Protein AF-A0A7Y4WHY3-F1 (afdb_monomer_lite)

pLDDT: mean 87.25, std 19.98, range [37.62, 98.88]

Secondary structure (DSSP, 8-state):
-BGGGSSS----S-EEEEEEEE-TTT-EEEEEEEEE--SS-EEEEEEE-S--TT----EEEEEEEEESSSEEEEEEEE--HHHHHHHHTT--EEEEEESS-TT-SEEEE---------HHHHGGGSSTTSS---------PPPPP-

Structure (mmCIF, N/CA/C/O backbone):
data_AF-A0A7Y4WHY3-F1
#
_entry.id   AF-A0A7Y4WHY3-F1
#
loop_
_atom_site.group_PDB
_atom_site.id
_atom_site.type_symbol
_atom_site.label_atom_id
_atom_site.label_alt_id
_atom_site.label_comp_id
_atom_site.label_asym_id
_atom_site.label_entity_id
_atom_site.label_seq_id
_atom_site.pdbx_PDB_ins_code
_atom_site.Cartn_x
_atom_site.Cartn_y
_atom_site.Cartn_z
_atom_site.occupancy
_atom_site.B_iso_or_equiv
_atom_site.auth_seq_id
_atom_site.auth_comp_id
_atom_site.auth_asym_id
_atom_site.auth_atom_id
_atom_site.pdbx_PDB_model_num
ATOM 1 N N . MET A 1 1 ? 2.746 -9.446 -1.246 1.00 98.06 1 MET A N 1
ATOM 2 C CA . MET A 1 1 ? 2.275 -8.655 -2.400 1.00 98.06 1 MET A CA 1
ATOM 3 C C . MET A 1 1 ? 3.032 -9.095 -3.639 1.00 98.06 1 MET A C 1
ATOM 5 O O . MET A 1 1 ? 4.237 -9.323 -3.533 1.00 98.06 1 MET A O 1
ATOM 9 N N . SER A 1 2 ? 2.356 -9.213 -4.780 1.00 98.69 2 SER A N 1
ATOM 10 C CA . SER A 1 2 ? 2.964 -9.550 -6.076 1.00 98.69 2 SER A CA 1
ATOM 11 C C . SER A 1 2 ? 2.111 -9.053 -7.249 1.00 98.69 2 SER A C 1
ATOM 13 O O . SER A 1 2 ? 0.937 -8.722 -7.068 1.00 98.69 2 SER A O 1
ATOM 15 N N . GLY A 1 3 ? 2.683 -9.039 -8.457 1.00 98.38 3 GLY A N 1
ATOM 16 C CA . GLY A 1 3 ? 1.958 -8.647 -9.673 1.00 98.38 3 GLY A CA 1
ATOM 17 C C . GLY A 1 3 ? 0.876 -9.637 -10.106 1.00 98.38 3 GLY A C 1
ATOM 18 O O . GLY A 1 3 ? -0.118 -9.247 -10.708 1.00 98.38 3 GLY A O 1
ATOM 19 N N . ALA A 1 4 ? 0.981 -10.911 -9.713 1.00 98.50 4 ALA A N 1
ATOM 20 C CA . ALA A 1 4 ? -0.068 -11.902 -9.967 1.00 98.50 4 ALA A CA 1
ATOM 21 C C . ALA A 1 4 ? -1.381 -11.600 -9.217 1.00 98.50 4 ALA A C 1
ATOM 23 O O . ALA A 1 4 ? -2.428 -12.135 -9.571 1.00 98.50 4 ALA A O 1
ATOM 24 N N . GLN A 1 5 ? -1.319 -10.769 -8.170 1.00 98.44 5 GLN A N 1
ATOM 25 C CA . GLN A 1 5 ? -2.484 -10.345 -7.392 1.00 98.44 5 GLN A CA 1
ATOM 26 C C . GLN A 1 5 ? -3.150 -9.082 -7.965 1.00 98.44 5 GLN A C 1
ATOM 28 O O . GLN A 1 5 ? -4.218 -8.707 -7.481 1.00 98.44 5 GLN A O 1
ATOM 33 N N . GLU A 1 6 ? -2.537 -8.426 -8.959 1.00 98.56 6 GLU A N 1
ATOM 34 C CA . GLU A 1 6 ? -3.120 -7.280 -9.660 1.00 98.56 6 GLU A CA 1
ATOM 35 C C . GLU A 1 6 ? -4.324 -7.669 -10.517 1.00 98.56 6 GLU A C 1
ATOM 37 O O . GLU A 1 6 ? -4.531 -8.834 -10.868 1.00 98.56 6 GLU A O 1
ATOM 42 N N . VAL A 1 7 ? -5.130 -6.665 -10.867 1.00 97.62 7 VAL A N 1
ATOM 43 C CA . VAL A 1 7 ? -6.295 -6.836 -11.737 1.00 97.62 7 VAL A CA 1
ATOM 44 C C . VAL A 1 7 ? -6.269 -5.767 -12.835 1.00 97.62 7 VAL A C 1
ATOM 46 O O . VAL A 1 7 ? -6.641 -4.625 -12.561 1.00 97.62 7 VAL A O 1
ATOM 49 N N . PRO A 1 8 ? -5.896 -6.118 -14.082 1.00 97.56 8 PRO A N 1
ATOM 50 C CA . PRO A 1 8 ? -5.386 -7.422 -14.536 1.00 97.56 8 PRO A CA 1
ATOM 51 C C . PRO A 1 8 ? -4.013 -7.802 -13.938 1.00 97.56 8 PRO A C 1
ATOM 53 O O . PRO A 1 8 ? -3.271 -6.905 -13.546 1.00 97.56 8 PRO A O 1
ATOM 56 N N . PRO A 1 9 ? -3.635 -9.099 -13.908 1.00 98.25 9 PRO A N 1
ATOM 57 C CA . PRO A 1 9 ? -2.322 -9.521 -13.419 1.00 98.25 9 PRO A CA 1
ATOM 58 C C . PRO A 1 9 ? -1.160 -8.912 -14.213 1.00 98.25 9 PRO A C 1
ATOM 60 O O . PRO A 1 9 ? -1.191 -8.876 -15.445 1.00 98.25 9 PRO A O 1
ATOM 63 N N . VAL A 1 10 ? -0.103 -8.512 -13.508 1.00 98.56 10 VAL A N 1
ATOM 64 C CA . VAL A 1 10 ? 1.127 -7.951 -14.083 1.00 98.56 10 VAL A CA 1
ATOM 65 C C . VAL A 1 10 ? 2.253 -8.982 -14.019 1.00 98.56 10 VAL A C 1
ATOM 67 O O . VAL A 1 10 ? 2.528 -9.568 -12.969 1.00 98.56 10 VAL A O 1
ATOM 70 N N . VAL A 1 11 ? 2.939 -9.196 -15.146 1.00 98.31 11 VAL A N 1
ATOM 71 C CA . VAL A 1 11 ? 4.150 -10.028 -15.203 1.00 98.31 11 VAL A CA 1
ATOM 72 C C . VAL A 1 11 ? 5.343 -9.179 -14.771 1.00 98.31 11 VAL A C 1
ATOM 74 O O . VAL A 1 11 ? 5.846 -8.357 -15.531 1.00 98.31 11 VAL A O 1
ATOM 77 N N . THR A 1 12 ? 5.790 -9.378 -13.537 1.00 98.44 12 THR A N 1
ATOM 78 C CA . THR A 1 12 ? 6.907 -8.649 -12.925 1.00 98.44 12 THR A CA 1
ATOM 79 C C . THR A 1 12 ? 7.628 -9.548 -11.919 1.00 98.44 12 THR A C 1
ATOM 81 O O . THR A 1 12 ? 7.044 -10.499 -11.397 1.00 98.44 12 THR A O 1
ATOM 84 N N . ALA A 1 13 ? 8.895 -9.241 -11.632 1.00 98.38 13 ALA A N 1
ATOM 85 C CA . ALA A 1 13 ? 9.613 -9.803 -10.485 1.00 98.38 13 ALA A CA 1
ATOM 86 C C . ALA A 1 13 ? 9.289 -9.057 -9.174 1.00 98.38 13 ALA A C 1
ATOM 88 O O . ALA A 1 13 ? 9.769 -9.441 -8.107 1.00 98.38 13 ALA A O 1
ATOM 89 N N . GLY A 1 14 ? 8.481 -7.997 -9.265 1.00 98.69 14 GLY A N 1
ATOM 90 C CA . GLY A 1 14 ? 8.058 -7.159 -8.163 1.00 98.69 14 GLY A CA 1
ATOM 91 C C . GLY A 1 14 ? 7.422 -7.959 -7.035 1.00 98.69 14 GLY A C 1
ATOM 92 O O . GLY A 1 14 ? 6.470 -8.721 -7.232 1.00 98.69 14 GLY A O 1
ATOM 93 N N . THR A 1 15 ? 7.916 -7.732 -5.825 1.00 98.81 15 THR A N 1
ATOM 94 C CA . THR A 1 15 ? 7.347 -8.282 -4.595 1.00 98.81 15 THR A CA 1
ATOM 95 C C . THR A 1 15 ? 7.326 -7.224 -3.505 1.00 98.81 15 THR A C 1
ATOM 97 O O . THR A 1 15 ? 8.099 -6.267 -3.527 1.00 98.81 15 THR A O 1
ATOM 100 N N . GLY A 1 16 ? 6.445 -7.405 -2.526 1.00 98.38 16 GLY A N 1
ATOM 101 C CA . GLY A 1 16 ? 6.412 -6.548 -1.350 1.00 98.38 16 GLY A CA 1
ATOM 102 C C . GLY A 1 16 ? 5.692 -7.177 -0.171 1.00 98.38 16 GLY A C 1
ATOM 103 O O . GLY A 1 16 ? 4.956 -8.162 -0.310 1.00 98.38 16 GLY A O 1
ATOM 104 N N . PHE A 1 17 ? 5.905 -6.589 0.995 1.00 97.44 17 PHE A N 1
ATOM 105 C CA . PHE A 1 17 ? 5.277 -6.967 2.251 1.00 97.44 17 PHE A CA 1
ATOM 106 C C . PHE A 1 17 ? 4.982 -5.708 3.061 1.00 97.44 17 PHE A C 1
ATOM 108 O O . PHE A 1 17 ? 5.791 -4.783 3.087 1.00 97.44 17 PHE A O 1
ATOM 115 N N . CYS A 1 18 ? 3.826 -5.674 3.716 1.00 97.19 18 CYS A N 1
ATOM 116 C CA . CYS A 1 18 ? 3.417 -4.584 4.591 1.00 97.19 18 CYS A CA 1
ATOM 117 C C . CYS A 1 18 ? 2.736 -5.161 5.829 1.00 97.19 18 CYS A C 1
ATOM 119 O O . CYS A 1 18 ? 1.915 -6.071 5.719 1.00 97.19 18 CYS A O 1
ATOM 121 N N . THR A 1 19 ? 3.036 -4.579 6.983 1.00 97.25 19 THR A N 1
ATOM 122 C CA . THR A 1 19 ? 2.270 -4.742 8.215 1.00 97.25 19 THR A CA 1
ATOM 123 C C . THR A 1 19 ? 1.293 -3.581 8.331 1.00 97.25 19 THR A C 1
ATOM 125 O O . THR A 1 19 ? 1.654 -2.430 8.068 1.00 97.25 19 THR A O 1
ATOM 128 N N . VAL A 1 20 ? 0.060 -3.889 8.729 1.00 97.88 20 VAL A N 1
ATOM 129 C CA . VAL A 1 20 ? -0.996 -2.904 8.967 1.00 97.88 20 VAL A CA 1
ATOM 130 C C . VAL A 1 20 ? -1.453 -3.026 10.411 1.00 97.88 20 VAL A C 1
ATOM 132 O O . VAL A 1 20 ? -1.869 -4.102 10.835 1.00 97.88 20 VAL A O 1
ATOM 135 N N . THR A 1 21 ? -1.402 -1.922 11.146 1.00 97.38 21 THR A N 1
ATOM 136 C CA . THR A 1 21 ? -1.941 -1.828 12.504 1.00 97.38 21 THR A CA 1
ATOM 137 C C . THR A 1 21 ? -3.206 -0.988 12.467 1.00 97.38 21 THR A C 1
ATOM 139 O O . THR A 1 21 ? -3.225 0.076 11.848 1.00 97.38 21 THR A O 1
ATOM 142 N N . LEU A 1 22 ? -4.254 -1.458 13.137 1.00 97.62 22 LEU A N 1
ATOM 143 C CA . LEU A 1 22 ? -5.544 -0.787 13.229 1.00 97.62 22 LEU A CA 1
ATOM 144 C C . LEU A 1 22 ? -5.939 -0.627 14.699 1.00 97.62 22 LEU A C 1
ATOM 146 O O . LEU A 1 22 ? -5.943 -1.603 15.445 1.00 97.62 22 LEU A O 1
ATOM 150 N N . ASP A 1 23 ? -6.308 0.591 15.079 1.00 97.31 23 ASP A N 1
ATOM 151 C CA . ASP A 1 23 ? -7.154 0.868 16.236 1.00 97.31 23 ASP A CA 1
ATOM 152 C C . ASP A 1 23 ? -8.609 0.877 15.750 1.00 97.31 23 ASP A C 1
ATOM 154 O O . ASP A 1 23 ? -9.023 1.764 15.000 1.00 97.31 23 ASP A O 1
ATOM 158 N N . ASP A 1 24 ? -9.378 -0.143 16.124 1.00 95.31 24 ASP A N 1
ATOM 159 C CA . ASP A 1 24 ? -10.759 -0.335 15.674 1.00 95.31 24 ASP A CA 1
ATOM 160 C C . ASP A 1 24 ? -11.781 0.515 16.447 1.00 95.31 24 ASP A C 1
ATOM 162 O O . ASP A 1 24 ? -12.944 0.590 16.041 1.00 95.31 24 ASP A O 1
ATOM 166 N N . VAL A 1 25 ? -11.349 1.213 17.502 1.00 95.69 25 VAL A N 1
ATOM 167 C CA . VAL A 1 25 ? -12.165 2.170 18.257 1.00 95.69 25 VAL A CA 1
ATOM 168 C C . VAL A 1 25 ? -12.088 3.547 17.610 1.00 95.69 25 VAL A C 1
ATOM 170 O O . VAL A 1 25 ? -13.115 4.188 17.380 1.00 95.69 25 VAL A O 1
ATOM 173 N N . THR A 1 26 ? -10.875 4.014 17.307 1.00 96.88 26 THR A N 1
ATOM 174 C CA . THR A 1 26 ? -10.659 5.348 16.718 1.00 96.88 26 THR A CA 1
ATOM 175 C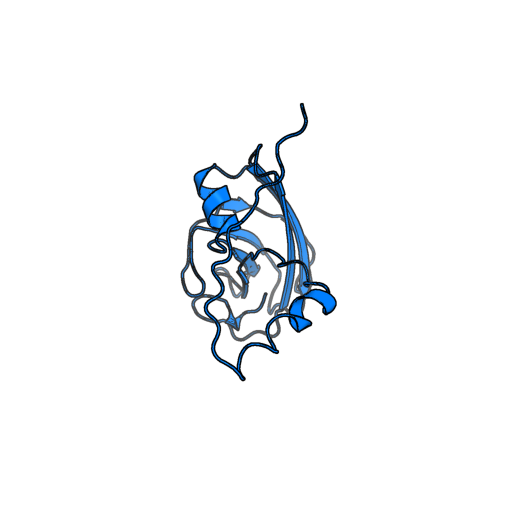 C . THR A 1 26 ? -10.635 5.336 15.190 1.00 96.88 26 THR A C 1
ATOM 177 O O . THR A 1 26 ? -10.783 6.384 14.560 1.00 96.88 26 THR A O 1
ATOM 180 N N . GLY A 1 27 ? -10.446 4.164 14.581 1.00 97.06 27 GLY A N 1
ATOM 181 C CA . GLY A 1 27 ? -10.234 3.995 13.146 1.00 97.06 27 GLY A CA 1
ATOM 182 C C . GLY A 1 27 ? -8.833 4.379 12.678 1.00 97.06 27 GLY A C 1
ATOM 183 O O . GLY A 1 27 ? -8.592 4.392 11.468 1.00 97.06 27 GLY A O 1
ATOM 184 N N . ALA A 1 28 ? -7.912 4.713 13.589 1.00 98.38 28 ALA A N 1
ATOM 185 C CA . ALA A 1 28 ? -6.538 5.031 13.230 1.00 98.38 28 ALA A CA 1
ATOM 186 C C . ALA A 1 28 ? -5.851 3.798 12.628 1.00 98.38 28 ALA A C 1
ATOM 188 O O . ALA A 1 28 ? -5.802 2.731 13.240 1.00 98.38 28 ALA A O 1
ATOM 189 N N . VAL A 1 29 ? -5.302 3.954 11.426 1.00 98.38 29 VAL A N 1
ATOM 190 C CA . VAL A 1 29 ? -4.569 2.901 10.718 1.00 98.38 29 VAL A CA 1
ATOM 191 C C . VAL A 1 29 ? -3.149 3.365 10.434 1.00 98.38 29 VAL A C 1
ATOM 193 O O . VAL A 1 29 ? -2.934 4.519 10.059 1.00 98.38 29 VAL A O 1
ATOM 196 N N . SER A 1 30 ? -2.174 2.474 10.599 1.00 98.19 30 SER A N 1
ATOM 197 C CA . SER A 1 30 ? -0.783 2.702 10.210 1.00 98.19 30 SER A CA 1
ATOM 198 C C . SER A 1 30 ? -0.238 1.534 9.398 1.00 98.19 30 SER A C 1
ATOM 200 O O . SER A 1 30 ? -0.616 0.380 9.596 1.00 98.19 30 SER A O 1
ATOM 202 N N . VAL A 1 31 ? 0.639 1.852 8.450 1.00 98.56 31 VAL A N 1
ATOM 203 C CA . VAL A 1 31 ? 1.261 0.901 7.529 1.00 98.56 31 VAL A CA 1
ATOM 204 C C . VAL A 1 31 ? 2.768 1.085 7.566 1.00 98.56 31 VAL A C 1
ATOM 206 O O . VAL A 1 31 ? 3.265 2.214 7.571 1.00 98.56 31 VAL A O 1
ATOM 209 N N . SER A 1 32 ? 3.495 -0.027 7.550 1.00 98.19 32 SER A N 1
ATOM 210 C CA . SER A 1 32 ? 4.937 -0.056 7.320 1.00 98.19 32 SER A CA 1
ATOM 211 C C . SER A 1 32 ? 5.310 -1.306 6.536 1.00 98.19 32 SER A C 1
ATOM 213 O O . SER A 1 32 ? 4.784 -2.388 6.796 1.00 98.19 32 SER A O 1
ATOM 215 N N . GLY A 1 33 ? 6.213 -1.173 5.574 1.00 98.19 33 GLY A N 1
ATOM 216 C CA . GLY A 1 33 ? 6.587 -2.265 4.695 1.00 98.19 33 GLY A CA 1
ATOM 217 C C . GLY A 1 33 ? 7.722 -1.930 3.742 1.00 98.19 33 GLY A C 1
ATOM 218 O O . GLY A 1 33 ? 8.355 -0.868 3.803 1.00 98.19 33 GLY A O 1
ATOM 219 N N . SER A 1 34 ? 7.979 -2.868 2.842 1.00 98.56 34 SER A N 1
ATOM 220 C CA . SER A 1 34 ? 8.976 -2.739 1.788 1.00 98.56 34 SER A CA 1
ATOM 221 C C . SER A 1 34 ? 8.561 -3.469 0.518 1.00 98.56 34 SER A C 1
ATOM 223 O O . SER A 1 34 ? 7.714 -4.367 0.525 1.00 98.56 34 SER A O 1
ATOM 225 N N . PHE A 1 35 ? 9.177 -3.063 -0.586 1.00 98.81 35 PHE A N 1
ATOM 226 C CA . PHE A 1 35 ? 9.050 -3.701 -1.887 1.00 98.81 35 PHE A CA 1
ATOM 227 C C . PHE A 1 35 ? 10.406 -3.790 -2.580 1.00 98.81 35 PHE A C 1
ATOM 229 O O . PHE A 1 35 ? 11.347 -3.057 -2.266 1.00 98.81 35 PHE A O 1
ATOM 236 N N . SER A 1 36 ? 10.502 -4.692 -3.550 1.00 98.75 36 SER A N 1
ATOM 237 C CA . SER A 1 36 ? 11.684 -4.844 -4.390 1.00 98.75 36 SER A CA 1
ATOM 238 C C . SER A 1 36 ? 11.339 -5.431 -5.751 1.00 98.75 36 SER A C 1
ATOM 240 O O . SER A 1 36 ? 10.288 -6.050 -5.918 1.00 98.75 36 SER A O 1
ATOM 242 N N . GLY A 1 37 ? 12.243 -5.252 -6.714 1.00 98.50 37 GLY A N 1
ATOM 243 C CA . GLY A 1 37 ? 12.154 -5.895 -8.027 1.00 98.50 37 GLY A CA 1
ATOM 244 C C . GLY A 1 37 ? 11.100 -5.307 -8.966 1.00 98.50 37 GLY A C 1
ATOM 245 O O . GLY A 1 37 ? 10.712 -5.988 -9.914 1.00 98.50 37 GLY A O 1
ATOM 246 N N . LEU A 1 38 ? 10.629 -4.079 -8.717 1.00 98.81 38 LEU A N 1
ATOM 247 C CA . LEU A 1 38 ? 9.691 -3.414 -9.620 1.00 98.81 38 LEU A CA 1
ATOM 248 C C . LEU A 1 38 ? 10.354 -3.096 -10.969 1.00 98.81 38 LEU A C 1
ATOM 250 O O . LEU A 1 38 ? 11.559 -2.848 -11.053 1.00 98.81 38 LEU A O 1
ATOM 254 N N . THR A 1 39 ? 9.554 -3.062 -12.026 1.00 98.56 39 THR A N 1
ATOM 255 C CA . THR A 1 39 ? 9.997 -2.809 -13.406 1.00 98.56 39 THR A CA 1
ATOM 256 C C . THR A 1 39 ? 10.357 -1.348 -13.668 1.00 98.56 39 THR A C 1
ATOM 258 O O . THR A 1 39 ? 11.137 -1.060 -14.574 1.00 98.56 39 THR A O 1
ATOM 261 N N . SER A 1 40 ? 9.814 -0.417 -12.879 1.00 98.62 40 SER A N 1
ATOM 262 C CA . SER A 1 40 ? 10.155 1.008 -12.919 1.00 98.62 40 SER A CA 1
ATOM 263 C C . SER A 1 40 ? 9.977 1.657 -11.544 1.00 98.62 40 SER A C 1
ATOM 265 O O . SER A 1 40 ? 9.569 1.000 -10.587 1.00 98.62 40 SER A O 1
ATOM 267 N N . THR A 1 41 ? 10.341 2.934 -11.431 1.00 98.56 41 THR A N 1
ATOM 268 C CA . THR A 1 41 ? 10.246 3.710 -10.189 1.00 98.56 41 THR A CA 1
ATOM 269 C C . THR A 1 41 ? 8.826 3.686 -9.624 1.00 98.56 41 THR A C 1
ATOM 271 O O . THR A 1 41 ? 7.872 3.938 -10.363 1.00 98.56 41 THR A O 1
ATOM 274 N N . ALA A 1 42 ? 8.699 3.403 -8.325 1.00 98.75 42 ALA A N 1
ATOM 275 C CA . ALA A 1 42 ? 7.443 3.540 -7.595 1.00 98.75 42 ALA A CA 1
ATOM 276 C C . ALA A 1 42 ? 6.985 5.006 -7.558 1.00 98.75 42 ALA A C 1
ATOM 278 O O . ALA A 1 42 ? 7.796 5.903 -7.335 1.00 98.75 42 ALA A O 1
ATOM 279 N N . THR A 1 43 ? 5.698 5.240 -7.810 1.00 98.62 43 THR A N 1
ATOM 280 C CA . THR A 1 43 ? 5.117 6.591 -7.935 1.00 98.62 43 THR A CA 1
ATOM 281 C C . THR A 1 43 ? 3.900 6.836 -7.052 1.00 98.62 43 THR A C 1
ATOM 283 O O . THR A 1 43 ? 3.429 7.970 -6.998 1.00 98.62 43 THR A O 1
ATOM 286 N N . ALA A 1 44 ? 3.324 5.776 -6.480 1.00 98.56 44 ALA A N 1
ATOM 287 C CA . ALA A 1 44 ? 2.264 5.872 -5.485 1.00 98.56 44 ALA A CA 1
ATOM 288 C C . ALA A 1 44 ? 2.110 4.549 -4.726 1.00 98.56 44 ALA A C 1
ATOM 290 O O . ALA A 1 44 ? 2.327 3.471 -5.291 1.00 98.56 44 ALA A O 1
ATOM 291 N N . ALA A 1 45 ? 1.621 4.622 -3.493 1.00 98.69 45 ALA A N 1
ATOM 292 C CA . ALA A 1 45 ? 1.123 3.483 -2.738 1.00 98.69 45 ALA A CA 1
ATOM 293 C C . ALA A 1 45 ? -0.189 3.830 -2.019 1.00 98.69 45 ALA A C 1
ATOM 295 O O . ALA A 1 45 ? -0.373 4.939 -1.515 1.00 98.69 45 ALA A O 1
ATOM 296 N N . HIS A 1 46 ? -1.114 2.871 -1.946 1.00 98.75 46 HIS A N 1
ATOM 297 C CA . HIS A 1 46 ? -2.451 3.111 -1.395 1.00 98.75 46 HIS A CA 1
ATOM 298 C C . HIS A 1 46 ? -3.000 1.897 -0.649 1.00 98.75 46 HIS A C 1
ATOM 300 O O . HIS A 1 46 ? -2.765 0.761 -1.062 1.00 98.75 46 HIS A O 1
ATOM 306 N N . ILE A 1 47 ? -3.824 2.139 0.377 1.00 98.75 47 ILE A N 1
ATOM 307 C CA . ILE A 1 4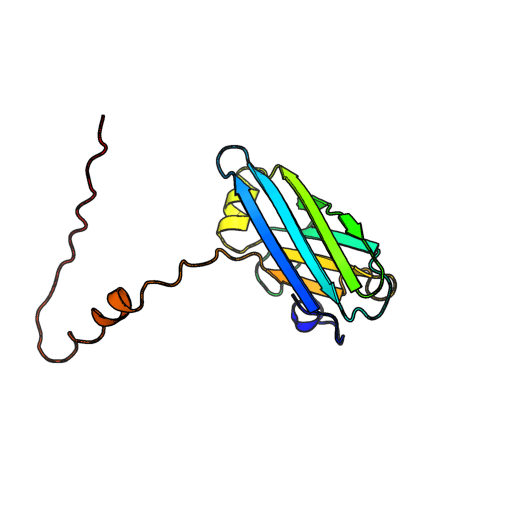7 ? -4.849 1.179 0.809 1.00 98.75 47 ILE A CA 1
ATOM 308 C C . ILE A 1 47 ? -6.102 1.418 -0.035 1.00 98.75 47 ILE A C 1
ATOM 310 O O . ILE A 1 47 ? -6.594 2.544 -0.099 1.00 98.75 47 ILE A O 1
ATOM 314 N N . HIS A 1 48 ? -6.659 0.361 -0.612 1.00 98.81 48 HIS A N 1
ATOM 315 C CA . HIS A 1 48 ? -7.918 0.368 -1.352 1.00 98.81 48 HIS A CA 1
ATOM 316 C C . HIS A 1 48 ? -8.992 -0.477 -0.665 1.00 98.81 48 HIS A C 1
ATOM 318 O O . HIS A 1 48 ? -8.687 -1.424 0.065 1.00 98.81 48 HIS A O 1
ATOM 324 N N . GLY A 1 49 ? -10.258 -0.177 -0.955 1.00 98.12 49 GLY A N 1
ATOM 325 C CA . GLY A 1 49 ? -11.393 -1.001 -0.548 1.00 98.12 49 GLY A CA 1
ATOM 326 C C . GLY A 1 49 ? -12.755 -0.305 -0.669 1.00 98.12 49 GLY A C 1
ATOM 327 O O . GLY A 1 49 ? -12.813 0.892 -0.947 1.00 98.12 49 GLY A O 1
ATOM 328 N N . PRO A 1 50 ? -13.855 -1.049 -0.450 1.00 98.31 50 PRO A N 1
ATOM 329 C CA . PRO A 1 50 ? -13.883 -2.499 -0.261 1.00 98.31 50 PRO A CA 1
ATOM 330 C C . PRO A 1 50 ? -13.783 -3.281 -1.581 1.00 98.31 50 PRO A C 1
ATOM 332 O O . PRO A 1 50 ? -14.494 -2.981 -2.535 1.00 98.31 50 PRO A O 1
ATOM 335 N N . ALA A 1 51 ? -12.950 -4.321 -1.620 1.00 98.06 51 ALA A N 1
ATOM 336 C CA . ALA A 1 51 ? -12.897 -5.302 -2.700 1.00 98.06 51 ALA A CA 1
ATOM 337 C C . ALA A 1 51 ? -12.364 -6.665 -2.218 1.00 98.06 51 ALA A C 1
ATOM 339 O O . ALA A 1 51 ? -11.319 -6.716 -1.555 1.00 98.06 51 ALA A O 1
ATOM 340 N N . PRO A 1 52 ? -13.010 -7.782 -2.607 1.00 97.31 52 PRO A N 1
ATOM 341 C CA . PRO A 1 52 ? -12.407 -9.102 -2.470 1.00 97.31 52 PRO A CA 1
ATOM 342 C C . PRO A 1 52 ? -11.193 -9.257 -3.403 1.00 97.31 52 PRO A C 1
ATOM 344 O O . PRO A 1 52 ? -10.951 -8.444 -4.303 1.00 97.31 52 PRO A O 1
ATOM 347 N N . ALA A 1 53 ? -10.437 -10.341 -3.215 1.00 96.06 53 ALA A N 1
ATOM 348 C CA . ALA A 1 53 ? -9.387 -10.726 -4.153 1.00 96.06 53 ALA A CA 1
ATOM 349 C C . ALA A 1 53 ? -9.960 -10.862 -5.578 1.00 96.06 53 ALA A C 1
ATOM 351 O O . ALA A 1 53 ? -11.021 -11.455 -5.771 1.00 96.06 53 ALA A O 1
ATOM 352 N N . GLY A 1 54 ? -9.265 -10.297 -6.569 1.00 94.94 54 GLY A N 1
ATOM 353 C CA . GLY A 1 54 ? -9.709 -10.301 -7.968 1.00 94.94 54 GLY A CA 1
ATOM 354 C C . GLY A 1 54 ? -10.649 -9.155 -8.369 1.00 94.94 54 GLY A C 1
ATOM 355 O O . GLY A 1 54 ? -11.020 -9.075 -9.536 1.00 94.94 54 GLY A O 1
ATOM 356 N N . ALA A 1 55 ? -10.998 -8.241 -7.456 1.00 97.88 55 ALA A N 1
ATOM 357 C CA . ALA A 1 55 ? -11.767 -7.030 -7.762 1.00 97.88 55 ALA A CA 1
ATOM 358 C C . ALA A 1 55 ? -10.987 -5.750 -7.414 1.00 97.88 55 ALA A C 1
ATOM 360 O O . ALA A 1 55 ? -10.105 -5.770 -6.553 1.00 97.88 55 ALA A O 1
ATOM 361 N N . ILE A 1 56 ? -11.313 -4.636 -8.073 1.00 97.56 56 ILE A N 1
ATOM 362 C CA . ILE A 1 56 ? -10.716 -3.311 -7.830 1.00 97.56 56 ILE A CA 1
ATOM 363 C C . ILE A 1 56 ? -11.651 -2.432 -6.994 1.00 97.56 56 ILE A C 1
ATOM 365 O O . ILE A 1 56 ? -12.871 -2.577 -7.068 1.00 97.56 56 ILE A O 1
ATOM 369 N N . ALA A 1 57 ? -11.086 -1.504 -6.223 1.00 98.06 57 ALA A N 1
ATOM 370 C CA . ALA A 1 57 ? -11.838 -0.510 -5.460 1.00 98.06 57 ALA A CA 1
ATOM 371 C C . ALA A 1 57 ? -11.123 0.847 -5.428 1.00 98.06 57 ALA A C 1
ATOM 373 O O . ALA A 1 57 ? -9.974 0.972 -5.850 1.00 98.06 57 ALA A O 1
ATOM 374 N N . GLY A 1 58 ? -11.810 1.870 -4.916 1.00 98.44 58 GLY A N 1
ATOM 375 C CA . GLY A 1 58 ? -11.242 3.201 -4.702 1.00 98.44 58 GLY A CA 1
ATOM 376 C C . GLY A 1 58 ? -10.200 3.244 -3.579 1.00 98.44 58 GLY A C 1
ATOM 377 O O . GLY A 1 58 ? -10.022 2.277 -2.836 1.00 98.44 58 GLY A O 1
ATOM 378 N N . ILE A 1 59 ? -9.514 4.382 -3.477 1.00 98.62 59 ILE A N 1
ATOM 379 C CA . ILE A 1 59 ? -8.492 4.653 -2.459 1.00 98.62 59 ILE A CA 1
ATOM 380 C C . ILE A 1 59 ? -9.176 4.973 -1.124 1.00 98.62 59 ILE A C 1
ATOM 382 O O . ILE A 1 59 ? -10.101 5.782 -1.070 1.00 98.62 59 ILE A O 1
ATOM 386 N N . LEU A 1 60 ? -8.691 4.356 -0.050 1.00 98.62 60 LEU A N 1
ATOM 387 C CA . LEU A 1 60 ? -9.079 4.640 1.332 1.00 98.62 60 LEU A CA 1
ATOM 388 C C . LEU A 1 60 ? -8.018 5.460 2.066 1.00 98.62 60 LEU A C 1
ATOM 390 O O . LEU A 1 60 ? -8.362 6.359 2.827 1.00 98.62 60 LEU A O 1
ATOM 394 N N . VAL A 1 61 ? -6.738 5.142 1.851 1.00 98.62 61 VAL A N 1
ATOM 395 C CA . VAL A 1 61 ? -5.600 5.828 2.479 1.00 98.62 61 VAL A CA 1
ATOM 396 C C . VAL A 1 61 ? -4.482 5.970 1.456 1.00 98.62 61 VAL A C 1
ATOM 398 O O . VAL A 1 61 ? -4.077 4.979 0.847 1.00 98.62 61 VAL A O 1
ATOM 401 N N . THR A 1 62 ? -3.970 7.189 1.296 1.00 98.69 62 THR A N 1
ATOM 402 C CA . THR A 1 62 ? -2.731 7.449 0.556 1.00 98.69 62 THR A CA 1
ATOM 403 C C . THR A 1 62 ? -1.534 7.188 1.453 1.00 98.69 62 THR A C 1
ATOM 405 O O . THR A 1 62 ? -1.487 7.663 2.586 1.00 98.69 62 THR A O 1
ATOM 408 N N . LEU A 1 63 ? -0.588 6.405 0.948 1.00 98.69 63 LEU A N 1
ATOM 409 C CA . LEU A 1 63 ? 0.648 6.054 1.631 1.00 98.69 63 LEU A CA 1
ATOM 410 C C . LEU A 1 63 ? 1.821 6.772 0.961 1.00 98.69 63 LEU A C 1
ATOM 412 O O . LEU A 1 63 ? 1.686 7.352 -0.113 1.00 98.69 63 LEU A O 1
ATOM 416 N N . THR A 1 64 ? 2.968 6.716 1.620 1.00 98.62 64 THR A N 1
ATOM 417 C CA . THR A 1 64 ? 4.234 7.234 1.121 1.00 98.62 64 THR A CA 1
ATOM 418 C C . THR A 1 64 ? 5.126 6.073 0.721 1.00 98.62 64 THR A C 1
ATOM 420 O O . THR A 1 64 ? 5.457 5.216 1.544 1.00 98.62 64 THR A O 1
ATOM 423 N N . GLU A 1 65 ? 5.574 6.080 -0.522 1.00 98.00 65 GLU A N 1
ATOM 424 C CA . GLU A 1 65 ? 6.662 5.251 -1.016 1.00 98.00 65 GLU A CA 1
ATOM 425 C C . GLU A 1 65 ? 7.979 6.034 -1.082 1.00 98.00 65 GLU A C 1
ATOM 427 O O . GLU A 1 65 ? 8.018 7.226 -1.382 1.00 98.00 65 GLU A O 1
ATOM 432 N N . THR A 1 66 ? 9.089 5.361 -0.797 1.00 97.81 66 THR A N 1
ATOM 433 C CA . THR A 1 66 ? 10.437 5.914 -0.981 1.00 97.81 66 THR A CA 1
ATOM 434 C C . THR A 1 66 ? 11.307 4.933 -1.748 1.00 97.81 66 THR A C 1
ATOM 436 O O . THR A 1 66 ? 11.046 3.732 -1.752 1.00 97.81 66 THR A O 1
ATOM 439 N N . GLY A 1 67 ? 12.366 5.436 -2.384 1.00 94.94 67 GLY A N 1
ATOM 440 C CA . GLY A 1 67 ? 13.286 4.627 -3.180 1.00 94.94 67 GLY A CA 1
ATOM 441 C C . GLY A 1 67 ? 12.989 4.710 -4.675 1.00 94.94 67 GLY A C 1
ATOM 442 O O . GLY A 1 67 ? 12.728 5.790 -5.199 1.00 94.94 67 GLY A O 1
ATOM 443 N N . GLY A 1 68 ? 13.099 3.577 -5.367 1.00 97.56 68 GLY A N 1
ATOM 444 C CA . GLY A 1 68 ? 12.923 3.488 -6.818 1.00 97.56 68 GLY A CA 1
ATOM 445 C C . GLY A 1 68 ? 12.211 2.202 -7.207 1.00 97.56 68 GLY A C 1
ATOM 446 O O . GLY A 1 68 ? 11.021 2.048 -6.960 1.00 97.56 68 GLY A O 1
ATOM 447 N N . THR A 1 69 ? 12.948 1.259 -7.791 1.00 98.50 69 THR A N 1
ATOM 448 C CA . THR A 1 69 ? 12.447 -0.099 -8.076 1.00 98.50 69 THR A CA 1
ATOM 449 C C . THR A 1 69 ? 12.449 -1.013 -6.846 1.00 98.50 69 THR A C 1
ATOM 451 O O . THR A 1 69 ? 11.885 -2.106 -6.860 1.00 98.50 69 THR A O 1
ATOM 454 N N . SER A 1 70 ? 13.117 -0.586 -5.776 1.00 98.75 70 SER A N 1
ATOM 455 C CA . SER A 1 70 ? 13.090 -1.189 -4.443 1.00 98.75 70 SER A CA 1
ATOM 456 C C . SER A 1 70 ? 13.054 -0.073 -3.409 1.00 98.75 70 SER A C 1
ATOM 458 O O . SER A 1 70 ? 13.616 1.003 -3.649 1.00 98.75 70 SER A O 1
ATOM 460 N N . GLY A 1 71 ? 12.382 -0.311 -2.288 1.00 98.50 71 GLY A N 1
ATOM 461 C CA . GLY A 1 71 ? 12.062 0.771 -1.377 1.00 98.50 71 GLY A CA 1
ATOM 462 C C . GLY A 1 71 ? 11.134 0.398 -0.234 1.00 98.50 71 GLY A C 1
ATOM 463 O O . GLY A 1 71 ? 10.893 -0.779 0.051 1.00 98.50 71 GLY A O 1
ATOM 464 N N . ASN A 1 72 ? 10.623 1.428 0.430 1.00 98.69 72 ASN A N 1
ATOM 465 C CA . ASN A 1 72 ? 9.734 1.304 1.575 1.00 98.69 72 ASN A CA 1
ATOM 466 C C . ASN A 1 72 ? 8.359 1.881 1.264 1.00 98.69 72 ASN A C 1
ATOM 468 O O . ASN A 1 72 ? 8.240 2.808 0.470 1.00 98.69 72 ASN A O 1
ATOM 472 N N . VAL A 1 73 ? 7.342 1.343 1.935 1.00 98.62 73 VAL A N 1
ATOM 473 C CA . VAL A 1 73 ? 5.992 1.915 1.992 1.00 98.62 73 VAL A CA 1
ATOM 474 C C . VAL A 1 73 ? 5.674 2.178 3.451 1.00 98.62 73 VAL A C 1
ATOM 476 O O . VAL A 1 73 ? 5.852 1.299 4.295 1.00 98.62 73 VAL A O 1
ATOM 479 N N . SER A 1 74 ? 5.203 3.375 3.765 1.00 98.69 74 SER A N 1
ATOM 480 C CA . SER A 1 74 ? 4.729 3.711 5.102 1.00 98.69 74 SER A CA 1
ATOM 481 C C . SER A 1 74 ? 3.628 4.759 5.047 1.00 98.69 74 SER A C 1
ATOM 483 O O . SER A 1 74 ? 3.447 5.446 4.048 1.00 98.69 74 SER A O 1
ATOM 485 N N . GLY A 1 75 ? 2.856 4.882 6.117 1.00 98.12 75 GLY A N 1
ATOM 486 C CA . GLY A 1 75 ? 1.840 5.922 6.204 1.00 98.12 75 GLY A CA 1
ATOM 487 C C . GLY A 1 75 ? 0.841 5.665 7.311 1.00 98.12 75 GLY A C 1
ATOM 488 O O . GLY A 1 75 ? 0.872 4.631 7.981 1.00 98.12 75 GLY A O 1
ATOM 489 N N . SER A 1 76 ? -0.056 6.619 7.498 1.00 98.06 76 SER A N 1
ATOM 490 C CA . SER A 1 76 ? -1.172 6.491 8.419 1.00 98.06 76 SER A CA 1
ATOM 491 C C . SER A 1 76 ? -2.394 7.231 7.894 1.00 98.06 76 SER A C 1
ATOM 493 O O . SER A 1 76 ? -2.305 8.074 7.003 1.00 98.06 76 SER A O 1
ATOM 495 N N . GLY A 1 77 ? -3.552 6.891 8.443 1.00 98.00 77 GLY A N 1
ATOM 496 C CA . GLY A 1 77 ? -4.814 7.530 8.113 1.00 98.00 77 GLY A CA 1
ATOM 497 C C . GLY A 1 77 ? -5.895 7.174 9.119 1.00 98.00 77 GLY A C 1
ATOM 498 O O . GLY A 1 77 ? -5.629 6.588 10.170 1.00 98.00 77 GLY A O 1
ATOM 499 N N . THR A 1 78 ? -7.132 7.504 8.769 1.00 98.25 78 THR A N 1
ATOM 500 C CA . THR A 1 78 ? -8.309 7.172 9.570 1.00 98.25 78 THR A CA 1
ATOM 501 C C . THR A 1 78 ? -9.346 6.508 8.680 1.00 98.25 78 THR A C 1
ATOM 503 O O . THR A 1 78 ? -9.709 7.039 7.631 1.00 98.25 78 THR A O 1
ATOM 506 N N . LEU A 1 79 ? -9.822 5.337 9.090 1.00 98.25 79 LEU A N 1
ATOM 507 C CA . LEU A 1 79 ? -10.880 4.605 8.407 1.00 98.25 79 LEU A CA 1
ATOM 508 C C . LEU A 1 79 ? -12.243 4.948 9.008 1.00 98.25 79 LEU A C 1
ATOM 510 O O . LEU A 1 79 ? -12.392 5.125 10.213 1.00 98.25 79 LEU A O 1
ATOM 514 N N . SER A 1 80 ? -13.266 4.991 8.154 1.00 98.38 80 SER A N 1
ATOM 515 C CA . SER A 1 80 ? -14.653 5.028 8.614 1.00 98.38 80 SER A CA 1
ATOM 516 C C . SER A 1 80 ? -15.042 3.696 9.277 1.00 98.38 80 SER A C 1
ATOM 518 O O . SER A 1 80 ? -14.446 2.663 8.955 1.00 98.38 80 SER A O 1
ATOM 520 N N . PRO A 1 81 ? -16.099 3.655 10.108 1.00 97.94 81 PRO A N 1
ATOM 521 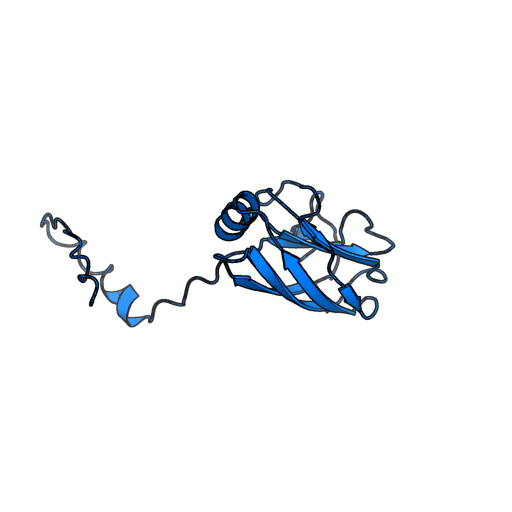C CA . PRO A 1 81 ? -16.579 2.406 10.713 1.00 97.94 81 PRO A CA 1
ATOM 522 C C . PRO A 1 81 ? -16.890 1.290 9.698 1.00 97.94 81 PRO A C 1
ATOM 524 O O . PRO A 1 81 ? -16.607 0.113 9.931 1.00 97.94 81 PRO A O 1
ATOM 527 N N . ALA A 1 82 ? -17.422 1.653 8.526 1.00 98.12 82 ALA A N 1
ATOM 528 C CA . ALA A 1 82 ? -17.651 0.697 7.445 1.00 98.12 82 ALA A CA 1
ATOM 529 C C . ALA A 1 82 ? -16.328 0.140 6.889 1.00 98.12 82 ALA A C 1
ATOM 531 O O . ALA A 1 82 ? -16.207 -1.061 6.657 1.00 98.12 82 ALA A O 1
ATOM 532 N N . ASN A 1 83 ? -15.309 0.987 6.726 1.00 98.31 83 ASN A N 1
ATOM 533 C CA . ASN A 1 83 ? -14.006 0.571 6.208 1.00 98.31 83 ASN A CA 1
ATOM 534 C C . ASN A 1 83 ? -13.182 -0.230 7.220 1.00 98.31 83 ASN A C 1
ATOM 536 O O . ASN A 1 83 ? -12.452 -1.125 6.804 1.00 98.31 83 ASN A O 1
ATOM 540 N N . ILE A 1 84 ? -13.349 0.021 8.521 1.00 98.19 84 ILE A N 1
ATOM 541 C CA . ILE A 1 84 ? -12.833 -0.846 9.592 1.00 98.19 84 ILE A CA 1
ATOM 542 C C . ILE A 1 84 ? -13.384 -2.261 9.409 1.00 98.19 84 ILE A C 1
ATOM 544 O O . ILE A 1 84 ? -12.622 -3.218 9.295 1.00 98.19 84 ILE A O 1
ATOM 548 N N . THR A 1 85 ? -14.708 -2.384 9.275 1.00 97.50 85 THR A N 1
ATOM 549 C CA . THR A 1 85 ? -15.379 -3.675 9.061 1.00 97.50 85 THR A CA 1
ATOM 550 C C . THR A 1 85 ? -14.868 -4.368 7.795 1.00 97.50 85 THR A C 1
ATOM 552 O O . THR A 1 85 ? -14.575 -5.561 7.806 1.00 97.50 85 THR A O 1
ATOM 555 N N . ASN A 1 86 ? -14.704 -3.620 6.702 1.00 98.12 86 ASN A N 1
ATOM 556 C CA . ASN A 1 86 ? -14.181 -4.156 5.446 1.00 98.12 86 ASN A CA 1
ATOM 5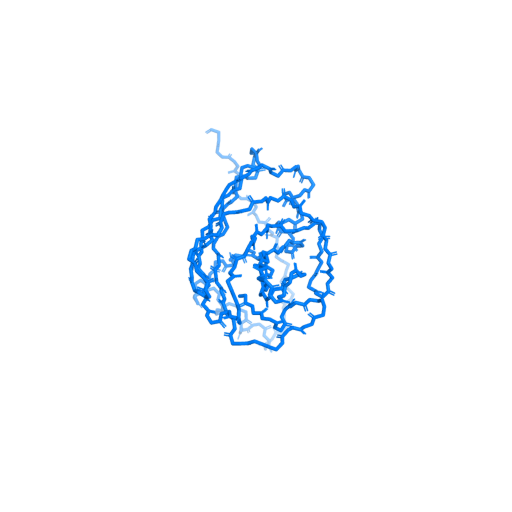57 C C . ASN A 1 86 ? -12.728 -4.635 5.574 1.00 98.12 86 ASN A C 1
ATOM 559 O O . ASN A 1 86 ? -12.403 -5.703 5.059 1.00 98.12 86 ASN A O 1
ATOM 563 N N . LEU A 1 87 ? -11.870 -3.892 6.280 1.00 97.50 87 LEU A N 1
ATOM 564 C CA . LEU A 1 87 ? -10.482 -4.289 6.525 1.00 97.50 87 LEU A CA 1
ATOM 565 C C . LEU A 1 87 ? -10.419 -5.571 7.356 1.00 97.50 87 LEU A C 1
ATOM 567 O O . LEU A 1 87 ? -9.728 -6.513 6.972 1.00 97.50 87 LEU A O 1
ATOM 571 N N . LEU A 1 88 ? -11.187 -5.645 8.446 1.00 96.12 88 LEU A N 1
ATOM 572 C CA . LEU A 1 88 ? -11.238 -6.828 9.311 1.00 96.12 88 LEU A CA 1
ATOM 573 C C . LEU A 1 88 ? -11.770 -8.070 8.572 1.00 96.12 88 LEU A C 1
ATOM 575 O O . LEU A 1 88 ? -11.347 -9.182 8.874 1.00 96.12 88 LEU A O 1
ATOM 579 N N . ASN A 1 89 ? -12.630 -7.882 7.567 1.00 96.25 89 ASN A N 1
ATOM 580 C CA . ASN A 1 89 ? -13.148 -8.949 6.705 1.00 96.25 89 ASN A CA 1
ATOM 581 C C . ASN A 1 89 ? -12.241 -9.285 5.503 1.00 96.25 89 ASN A C 1
ATOM 583 O O . ASN A 1 89 ? -12.641 -10.062 4.635 1.00 96.25 89 ASN A O 1
ATOM 587 N N . GLY A 1 90 ? -11.042 -8.704 5.409 1.00 96.62 90 GLY A N 1
ATOM 588 C CA . GLY A 1 90 ? -10.102 -8.971 4.314 1.00 96.62 90 GLY A CA 1
ATOM 589 C C . GLY A 1 90 ? -10.517 -8.390 2.958 1.00 96.62 90 GLY A C 1
ATOM 590 O O . GLY A 1 90 ? -10.054 -8.846 1.907 1.00 96.62 90 GLY A O 1
ATOM 591 N N . LEU A 1 91 ? -11.398 -7.387 2.968 1.00 98.38 91 LEU A N 1
ATOM 592 C CA . LEU A 1 91 ? -11.908 -6.693 1.783 1.00 98.38 91 LEU A CA 1
ATOM 593 C C . LEU A 1 91 ? -11.108 -5.423 1.468 1.00 98.38 91 LEU A C 1
ATOM 595 O O . LEU A 1 91 ? -11.608 -4.531 0.789 1.00 98.38 91 LEU A O 1
ATOM 599 N N . THR A 1 92 ? -9.882 -5.300 1.961 1.00 98.69 92 THR A N 1
ATOM 600 C CA . THR A 1 92 ? -8.979 -4.197 1.621 1.00 98.69 92 THR A CA 1
ATOM 601 C C . THR A 1 92 ? -7.645 -4.737 1.130 1.00 98.69 92 THR A C 1
ATOM 603 O O . THR A 1 92 ? -7.283 -5.892 1.371 1.00 98.69 92 THR A O 1
ATOM 606 N N . TYR A 1 93 ? -6.911 -3.909 0.396 1.00 98.75 93 TYR A N 1
ATOM 607 C CA . TYR A 1 93 ? -5.612 -4.283 -0.149 1.00 98.75 93 TYR A CA 1
ATOM 608 C C . TYR A 1 93 ? -4.665 -3.104 -0.224 1.00 98.75 93 TYR A C 1
ATOM 610 O O . TYR A 1 93 ? -5.106 -1.962 -0.318 1.00 98.75 93 TYR A O 1
ATOM 618 N N . ILE A 1 94 ? -3.369 -3.400 -0.222 1.00 98.75 94 ILE A N 1
ATOM 619 C CA . ILE A 1 94 ? -2.328 -2.427 -0.540 1.00 98.75 94 ILE A CA 1
ATOM 620 C C . ILE A 1 94 ? -1.881 -2.652 -1.976 1.00 98.75 94 ILE A C 1
ATOM 622 O O . ILE A 1 94 ? -1.737 -3.802 -2.402 1.00 98.75 94 ILE A O 1
ATOM 626 N N . ASN A 1 95 ? -1.667 -1.559 -2.698 1.00 98.31 95 ASN A N 1
ATOM 627 C CA . ASN A 1 95 ? -1.089 -1.545 -4.035 1.00 98.31 95 ASN A CA 1
ATOM 628 C C . ASN A 1 95 ? 0.108 -0.583 -4.087 1.00 98.31 95 ASN A C 1
ATOM 630 O O . ASN A 1 95 ? 0.080 0.447 -3.407 1.00 98.31 95 ASN A O 1
ATOM 634 N N . VAL A 1 96 ? 1.131 -0.914 -4.879 1.00 98.88 96 VAL A N 1
ATOM 635 C CA . VAL A 1 96 ? 2.212 0.001 -5.276 1.00 98.88 96 VAL A CA 1
ATOM 636 C C . VAL A 1 96 ? 2.186 0.166 -6.792 1.00 98.88 96 VAL A C 1
ATOM 638 O O . VAL A 1 96 ? 2.261 -0.810 -7.540 1.00 98.88 96 VAL A O 1
ATOM 641 N N . HIS A 1 97 ? 2.132 1.418 -7.229 1.00 98.69 97 HIS A N 1
ATOM 642 C CA . HIS A 1 97 ? 2.092 1.837 -8.623 1.00 98.69 97 HIS A CA 1
ATOM 643 C C . HIS A 1 97 ? 3.482 2.260 -9.088 1.00 98.69 97 HIS A C 1
ATOM 645 O O . HIS A 1 97 ? 4.278 2.779 -8.301 1.00 98.69 97 HIS A O 1
ATOM 651 N N . THR A 1 98 ? 3.756 2.101 -10.380 1.00 98.75 98 THR A N 1
ATOM 652 C CA . THR A 1 98 ? 5.013 2.547 -10.996 1.00 98.75 98 THR A CA 1
ATOM 653 C C . THR A 1 98 ? 4.763 3.339 -12.271 1.00 98.75 98 THR A C 1
ATOM 655 O O . THR A 1 98 ? 3.645 3.362 -12.787 1.00 98.75 98 THR A O 1
ATOM 658 N N . THR A 1 99 ? 5.803 3.974 -12.820 1.00 98.19 99 THR A N 1
ATOM 659 C CA . THR A 1 99 ? 5.698 4.706 -14.096 1.00 98.19 99 THR A CA 1
ATOM 660 C C . THR A 1 99 ? 5.158 3.833 -15.237 1.00 98.19 99 THR A C 1
ATOM 662 O O . THR A 1 99 ? 4.335 4.300 -16.020 1.00 98.19 99 THR A O 1
ATOM 665 N N . ILE A 1 100 ? 5.605 2.576 -15.346 1.00 98.38 100 ILE A N 1
ATOM 666 C CA . ILE A 1 100 ? 5.146 1.634 -16.383 1.00 98.38 100 ILE A CA 1
ATOM 667 C C . ILE A 1 100 ? 3.765 1.065 -16.037 1.00 98.38 100 ILE A C 1
ATOM 669 O O . ILE A 1 100 ? 2.914 0.934 -16.915 1.00 98.38 100 ILE A O 1
ATOM 673 N N . ASN A 1 101 ? 3.523 0.757 -14.761 1.00 98.38 101 ASN A N 1
ATOM 674 C CA . ASN A 1 101 ? 2.295 0.122 -14.293 1.00 98.38 101 ASN A CA 1
ATOM 675 C C . ASN A 1 101 ? 1.487 1.098 -13.425 1.00 98.38 101 ASN A C 1
ATOM 677 O O . ASN A 1 101 ? 1.309 0.899 -12.222 1.00 98.38 101 ASN A O 1
ATOM 681 N N . GLY A 1 102 ? 0.982 2.170 -14.042 1.00 97.94 102 GLY A N 1
ATOM 682 C CA . GLY A 1 102 ? 0.259 3.232 -13.328 1.00 97.94 102 GLY A CA 1
ATOM 683 C C . GLY A 1 102 ? -1.046 2.769 -12.662 1.00 97.94 102 GLY A C 1
ATOM 684 O O . GLY A 1 102 ? -1.475 3.357 -11.675 1.00 97.94 102 GLY A O 1
ATOM 685 N N . GLY A 1 103 ? -1.658 1.684 -13.151 1.00 97.19 103 GLY A N 1
ATOM 686 C CA . GLY A 1 103 ? -2.825 1.051 -12.520 1.00 97.19 103 GLY A CA 1
ATOM 687 C C . GLY A 1 103 ? -2.504 0.221 -11.269 1.00 97.19 103 GLY A C 1
ATOM 688 O O . GLY A 1 103 ? -3.419 -0.075 -10.506 1.00 97.19 103 GLY A O 1
ATOM 689 N N . GLY A 1 104 ? -1.225 -0.096 -11.049 1.00 98.25 104 GLY A N 1
ATOM 690 C CA . GLY A 1 104 ? -0.727 -0.972 -9.991 1.00 98.25 104 GLY A CA 1
ATOM 691 C C . GLY A 1 104 ? 0.260 -1.994 -10.552 1.00 98.25 104 GLY A C 1
ATOM 692 O O . GLY A 1 104 ? 0.014 -2.569 -11.612 1.00 98.25 104 GLY A O 1
ATOM 693 N N . GLU A 1 105 ? 1.394 -2.196 -9.878 1.00 98.75 105 GLU A N 1
ATOM 694 C CA . GLU A 1 105 ? 2.381 -3.222 -10.244 1.00 98.75 105 GLU A CA 1
ATOM 695 C C . GLU A 1 105 ? 2.364 -4.419 -9.296 1.00 98.75 105 GLU A C 1
ATOM 697 O O . GLU A 1 105 ? 2.521 -5.558 -9.740 1.00 98.75 105 GLU A O 1
ATOM 702 N N . ILE A 1 106 ? 2.222 -4.163 -7.993 1.00 98.88 106 ILE A N 1
ATOM 703 C CA . ILE A 1 106 ? 2.141 -5.205 -6.972 1.00 98.88 106 ILE A CA 1
ATOM 704 C C . ILE A 1 106 ? 1.026 -4.913 -5.974 1.00 98.88 106 ILE A C 1
ATOM 706 O O . ILE A 1 106 ? 0.939 -3.829 -5.394 1.00 98.88 106 ILE A O 1
ATOM 710 N N . ARG A 1 107 ? 0.245 -5.953 -5.676 1.00 98.56 107 ARG A N 1
ATOM 711 C CA . ARG A 1 107 ? -0.884 -5.892 -4.746 1.00 98.56 107 ARG A CA 1
ATOM 712 C C . ARG A 1 107 ? -0.796 -6.980 -3.696 1.00 98.56 107 ARG A C 1
ATOM 714 O O . ARG A 1 107 ? -0.240 -8.048 -3.938 1.00 98.56 107 ARG A O 1
ATOM 721 N N . GLY A 1 108 ? -1.373 -6.740 -2.524 1.00 98.25 108 GLY A N 1
ATOM 722 C CA . GLY A 1 108 ? -1.687 -7.789 -1.553 1.00 98.25 108 GLY A CA 1
ATOM 723 C C . GLY A 1 108 ? -2.920 -7.442 -0.731 1.00 98.25 108 GLY A C 1
ATOM 724 O O . GLY A 1 108 ? -3.062 -6.304 -0.290 1.00 98.25 108 GLY A O 1
ATOM 725 N N . GLN A 1 109 ? -3.808 -8.421 -0.528 1.00 98.12 109 GLN A N 1
ATOM 726 C CA . GLN A 1 109 ? -4.923 -8.267 0.411 1.00 98.12 109 GLN A CA 1
ATOM 727 C C . GLN A 1 109 ? -4.382 -8.088 1.831 1.00 98.12 109 GLN A C 1
ATOM 729 O O . GLN A 1 109 ? -3.425 -8.758 2.221 1.00 98.12 109 GLN A O 1
ATOM 734 N N . ILE A 1 110 ? -5.024 -7.213 2.598 1.00 97.56 110 ILE A N 1
ATOM 735 C CA . ILE A 1 110 ? -4.788 -7.090 4.032 1.00 97.56 110 ILE A CA 1
ATOM 736 C C . ILE A 1 110 ? -5.627 -8.176 4.703 1.00 97.56 110 ILE A C 1
ATOM 738 O O . ILE A 1 110 ? -6.844 -8.206 4.549 1.00 97.56 110 ILE A O 1
ATOM 742 N N . THR A 1 111 ? -4.982 -9.082 5.426 1.00 92.81 111 THR A N 1
ATOM 743 C CA . THR A 1 111 ? -5.645 -10.160 6.167 1.00 92.81 111 THR A CA 1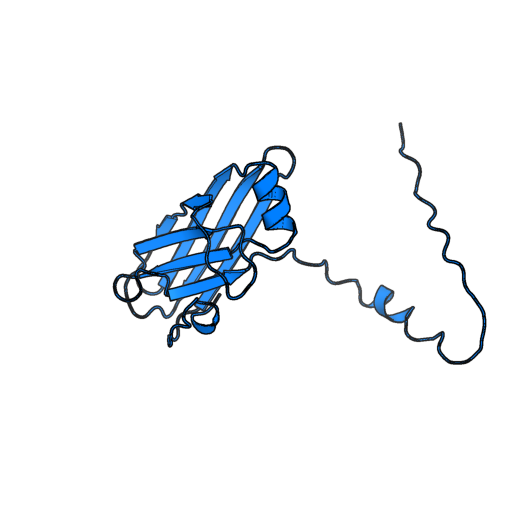
ATOM 744 C C . THR A 1 111 ? -5.226 -10.104 7.623 1.00 92.81 111 THR A C 1
ATOM 746 O O . THR A 1 111 ? -4.084 -9.753 7.914 1.00 92.81 111 THR A O 1
ATOM 749 N N . GLN A 1 112 ? -6.118 -10.486 8.536 1.00 87.19 112 GLN A N 1
ATOM 750 C CA . GLN A 1 112 ? -5.725 -10.668 9.929 1.00 87.19 112 GLN A CA 1
ATOM 751 C C . GLN A 1 112 ? -4.701 -11.797 10.033 1.00 87.19 112 GLN A C 1
ATOM 753 O O . GLN A 1 112 ? -4.900 -12.883 9.480 1.00 87.19 112 GLN A O 1
ATOM 758 N N . GLU A 1 113 ? -3.622 -11.552 10.768 1.00 75.69 113 GLU A N 1
ATOM 759 C CA . GLU A 1 113 ? -2.777 -12.639 11.236 1.00 75.69 113 GLU A CA 1
ATOM 760 C C . GLU A 1 113 ? -3.607 -13.476 12.209 1.00 75.69 113 GLU A C 1
ATOM 762 O O . GLU A 1 113 ? -3.967 -13.024 13.295 1.00 75.69 113 GLU A O 1
ATOM 767 N N . VAL A 1 114 ? -3.959 -14.700 11.814 1.00 70.50 114 VAL A N 1
ATOM 768 C CA . VAL A 1 114 ? -4.505 -15.662 12.769 1.00 70.50 114 VAL A CA 1
ATOM 769 C C . VAL A 1 114 ? -3.339 -16.037 13.681 1.00 70.50 114 VAL A C 1
ATOM 771 O O . VAL A 1 114 ? -2.337 -16.537 13.157 1.00 70.50 114 VAL A O 1
ATOM 774 N N . PRO A 1 115 ? -3.419 -15.810 15.011 1.00 62.62 115 PRO A N 1
ATOM 775 C CA . PRO A 1 115 ? -2.366 -16.240 15.915 1.00 62.62 115 PRO A CA 1
ATOM 776 C C . PRO A 1 115 ? -2.117 -17.712 15.643 1.00 62.62 115 PRO A C 1
ATOM 778 O O . PRO A 1 115 ? -3.072 -18.495 15.638 1.00 62.62 115 PRO A O 1
ATOM 781 N N . ALA A 1 116 ? -0.864 -18.083 15.368 1.00 65.19 116 ALA A N 1
ATOM 782 C CA . ALA A 1 116 ? -0.510 -19.483 15.240 1.00 65.19 116 ALA A CA 1
ATOM 783 C C . ALA A 1 116 ? -1.013 -20.169 16.509 1.00 65.19 116 ALA A C 1
ATOM 785 O O . ALA A 1 116 ? -0.499 -19.913 17.601 1.00 65.19 116 ALA A O 1
ATOM 786 N N . LEU A 1 117 ? -2.080 -20.966 16.385 1.00 70.31 117 LEU A N 1
ATOM 787 C CA . LEU A 1 117 ? -2.576 -21.706 17.529 1.00 70.31 117 LEU A CA 1
ATOM 788 C C . LEU A 1 117 ? -1.389 -22.546 17.996 1.00 70.31 117 LEU A C 1
ATOM 790 O O . LEU A 1 117 ? -0.791 -23.241 17.163 1.00 70.31 117 LEU A O 1
ATOM 794 N N . PRO A 1 118 ? -1.006 -22.475 19.285 1.00 68.44 118 PRO A N 1
ATOM 795 C CA . PRO A 1 118 ? 0.015 -23.363 19.804 1.00 68.44 118 PRO A CA 1
ATOM 796 C C . PRO A 1 118 ? -0.357 -24.775 19.362 1.00 68.44 118 PRO A C 1
ATOM 798 O O . PRO A 1 118 ? -1.509 -25.173 19.543 1.00 68.44 118 PRO A O 1
ATOM 801 N N . TRP A 1 119 ? 0.573 -25.532 18.774 1.00 60.06 119 TRP A N 1
ATOM 802 C CA . TRP A 1 119 ? 0.294 -26.886 18.266 1.00 60.06 119 TRP A CA 1
ATOM 803 C C . TRP A 1 119 ? -0.309 -27.828 19.330 1.00 60.06 119 TRP A C 1
ATOM 805 O O . TRP A 1 119 ? -0.886 -28.857 18.997 1.00 60.06 119 TRP A O 1
ATOM 815 N N . GLN A 1 120 ? -0.269 -27.426 20.602 1.00 58.22 120 GLN A N 1
ATOM 816 C CA . GLN A 1 120 ? -0.978 -28.032 21.729 1.00 58.22 120 GLN A CA 1
ATOM 817 C C . GLN A 1 120 ? -2.520 -28.005 21.599 1.00 58.22 120 GLN A C 1
ATOM 819 O O . GLN A 1 120 ? -3.180 -28.880 22.147 1.00 58.22 120 GLN A O 1
ATOM 824 N N . TRP A 1 121 ? -3.108 -27.068 20.844 1.00 59.25 121 TRP A N 1
ATOM 825 C CA . TRP A 1 121 ? -4.560 -26.984 20.606 1.00 59.25 121 TRP A CA 1
ATOM 826 C C . TRP A 1 121 ? -5.023 -27.724 19.343 1.00 59.25 121 TRP A C 1
ATOM 828 O O . TRP A 1 121 ? -6.181 -28.127 19.263 1.00 59.25 121 TRP A O 1
ATOM 838 N N . MET A 1 122 ? -4.124 -27.983 18.385 1.00 60.94 122 MET A N 1
ATOM 839 C CA . MET A 1 122 ? -4.440 -28.786 17.193 1.00 60.94 122 MET A CA 1
ATOM 840 C C . MET A 1 122 ? -4.557 -30.292 17.501 1.00 60.94 122 MET A C 1
ATOM 842 O O . MET A 1 122 ? -5.134 -31.034 16.711 1.00 60.94 122 MET A O 1
ATOM 846 N N . ALA A 1 123 ? -4.073 -30.753 18.661 1.00 54.94 123 ALA A N 1
ATOM 847 C CA . ALA A 1 123 ? -4.104 -32.165 19.054 1.00 54.94 123 ALA A CA 1
ATOM 848 C C . ALA A 1 123 ? -5.468 -32.662 19.587 1.00 54.94 123 ALA A C 1
ATOM 850 O O . ALA A 1 123 ? -5.663 -33.869 19.719 1.00 54.94 123 ALA A O 1
ATOM 851 N N . VAL A 1 124 ? -6.436 -31.779 19.869 1.00 51.12 124 VAL A N 1
ATOM 852 C CA . VAL A 1 124 ? -7.743 -32.185 20.440 1.00 51.12 124 VAL A CA 1
ATOM 853 C C . VAL A 1 124 ? -8.797 -32.502 19.361 1.00 51.12 124 VAL A C 1
ATOM 855 O O . VAL A 1 124 ? -9.817 -33.121 19.651 1.00 51.12 124 VAL A O 1
ATOM 858 N N . LEU A 1 125 ? -8.533 -32.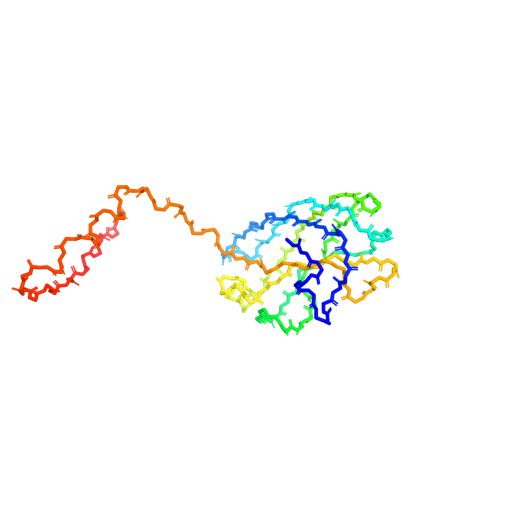192 18.087 1.00 45.88 125 LEU A N 1
ATOM 859 C CA . LEU A 1 125 ? -9.428 -32.491 16.955 1.00 45.88 125 LEU A CA 1
ATOM 860 C C . LEU A 1 125 ? -8.989 -33.712 16.123 1.00 45.88 125 LEU A C 1
ATOM 862 O O . LEU A 1 125 ? -9.371 -33.839 14.964 1.00 45.88 125 LEU A O 1
ATOM 866 N N . ALA A 1 126 ? -8.211 -34.629 16.710 1.00 47.22 126 ALA A N 1
ATOM 867 C CA . ALA A 1 126 ? -7.759 -35.855 16.041 1.00 47.22 126 ALA A CA 1
ATOM 868 C C . ALA A 1 126 ? -8.025 -37.158 16.827 1.00 47.22 126 ALA A C 1
ATOM 870 O O . ALA A 1 126 ? -7.383 -38.166 16.544 1.00 47.22 126 ALA A O 1
ATOM 871 N N . VAL A 1 127 ? -8.963 -37.183 17.794 1.00 44.47 127 VAL A N 1
ATOM 872 C CA . VAL A 1 127 ? -9.331 -38.440 18.497 1.00 44.47 127 VAL A CA 1
ATOM 873 C C . VAL A 1 127 ? -10.829 -38.787 18.514 1.00 44.47 127 VAL A C 1
ATOM 875 O O . VAL A 1 127 ? -11.155 -39.948 18.732 1.00 44.47 127 VAL A O 1
ATOM 878 N N . VAL A 1 128 ? -11.780 -37.914 18.166 1.00 42.44 128 VAL A N 1
ATOM 879 C CA . VAL A 1 128 ? -13.208 -38.332 18.140 1.00 42.44 128 VAL A CA 1
ATOM 880 C C . VAL A 1 128 ? -13.686 -38.684 16.729 1.00 42.44 128 VAL A C 1
ATOM 882 O O . VAL A 1 128 ? -14.643 -38.121 16.213 1.00 42.44 128 VAL A O 1
ATOM 885 N N . ALA A 1 129 ? -13.009 -39.646 16.102 1.00 42.09 129 ALA A N 1
ATOM 886 C CA . ALA A 1 129 ? -13.516 -40.333 14.910 1.00 42.09 129 ALA A CA 1
ATOM 887 C C . ALA A 1 129 ? -13.426 -41.866 15.010 1.00 42.09 129 ALA A C 1
ATOM 889 O O . ALA A 1 129 ? -13.451 -42.535 13.986 1.00 42.09 129 ALA A O 1
ATOM 890 N N . MET A 1 130 ? -13.364 -42.429 16.224 1.00 45.84 130 MET A N 1
ATOM 891 C CA . MET A 1 130 ? -13.603 -43.859 16.472 1.00 45.84 130 MET A CA 1
ATOM 892 C C . MET A 1 130 ? -14.287 -44.064 17.833 1.00 45.84 130 MET A C 1
ATOM 894 O O . MET A 1 130 ? -13.638 -44.432 18.804 1.00 45.84 130 MET A O 1
ATOM 898 N N . ALA A 1 131 ? -15.588 -43.764 17.888 1.00 42.19 131 ALA A N 1
ATOM 899 C CA . ALA A 1 131 ? -16.633 -44.353 18.747 1.00 42.19 131 ALA A CA 1
ATOM 900 C C . ALA A 1 131 ? -17.710 -43.294 19.023 1.00 42.19 131 ALA A C 1
ATOM 902 O O . ALA A 1 131 ? -17.428 -42.223 19.555 1.00 42.19 131 ALA A O 1
ATOM 903 N N . GLY A 1 132 ? -18.946 -43.586 18.619 1.00 43.78 132 GLY A N 1
ATOM 904 C CA . GLY A 1 132 ? -20.078 -42.671 18.715 1.00 43.78 132 GLY A CA 1
ATOM 905 C C . GLY A 1 132 ? -20.320 -42.148 20.132 1.00 43.78 132 GLY A C 1
ATOM 906 O O . GLY A 1 132 ? -20.490 -42.913 21.075 1.00 43.78 132 GLY A O 1
ATOM 907 N N . GLY A 1 133 ? -20.396 -40.827 20.254 1.00 37.62 133 GLY A N 1
ATOM 908 C CA . GLY A 1 133 ? -20.852 -40.133 21.449 1.00 37.62 133 GLY A CA 1
ATOM 909 C C . GLY A 1 133 ? -21.147 -38.685 21.090 1.00 37.62 133 GLY A C 1
ATOM 910 O O . GLY A 1 133 ? -20.239 -37.932 20.751 1.00 37.62 133 GLY A O 1
ATOM 911 N N . ALA A 1 134 ? -22.423 -38.301 21.104 1.00 49.09 134 ALA A N 1
ATOM 912 C CA . ALA A 1 134 ? -22.829 -36.919 20.889 1.00 49.09 134 ALA A CA 1
ATOM 913 C C . ALA A 1 134 ? -22.229 -36.032 21.991 1.00 49.09 134 ALA A C 1
ATOM 915 O O . ALA A 1 134 ? -22.490 -36.255 23.172 1.00 49.09 134 ALA A O 1
ATOM 916 N N . PHE A 1 135 ? -21.444 -35.023 21.610 1.00 45.50 135 PHE A N 1
ATOM 917 C CA . PHE A 1 135 ? -20.944 -34.004 22.529 1.00 45.50 135 PHE A CA 1
ATOM 918 C C . PHE A 1 135 ? -21.578 -32.660 22.173 1.00 45.50 135 PHE A C 1
ATOM 920 O O . PHE A 1 135 ? -21.306 -32.079 21.125 1.00 45.50 135 PHE A O 1
ATOM 927 N N . VAL A 1 136 ? -22.453 -32.174 23.053 1.00 43.91 136 VAL A N 1
ATOM 928 C CA . VAL A 1 136 ? -22.956 -30.799 23.013 1.00 43.91 136 VAL A CA 1
ATOM 929 C C . VAL A 1 136 ? -21.911 -29.919 23.691 1.00 43.91 136 VAL A C 1
ATOM 931 O O . VAL A 1 136 ? -21.692 -30.021 24.896 1.00 43.91 136 VAL A O 1
ATOM 934 N N . LEU A 1 137 ? -21.253 -29.051 22.923 1.00 41.31 137 LEU A N 1
ATOM 935 C CA . LEU A 1 137 ? -20.324 -28.065 23.465 1.00 41.31 137 LEU A CA 1
ATOM 936 C C . LEU A 1 137 ? -21.112 -26.824 23.917 1.00 41.31 137 LEU A C 1
ATOM 938 O O . LEU A 1 137 ? -21.377 -25.920 23.127 1.00 41.31 137 LEU A O 1
ATOM 942 N N . THR A 1 138 ? -21.499 -26.749 25.191 1.00 43.84 138 THR A N 1
ATOM 943 C CA . THR A 1 138 ? -21.984 -25.482 25.762 1.00 43.84 138 THR A CA 1
ATOM 944 C C . THR A 1 138 ? -20.796 -24.588 26.101 1.00 43.84 138 THR A C 1
ATOM 946 O O . THR A 1 138 ? -20.046 -24.867 27.039 1.00 43.84 138 THR A O 1
ATOM 949 N N . ARG A 1 139 ? -20.635 -23.494 25.350 1.00 48.62 139 ARG A N 1
ATOM 950 C CA . ARG A 1 139 ? -19.685 -22.413 25.644 1.00 48.62 139 ARG A CA 1
ATOM 951 C C . ARG A 1 139 ? -20.030 -21.799 27.006 1.00 48.62 139 ARG A C 1
ATOM 953 O O . ARG A 1 139 ? -21.088 -21.195 27.152 1.00 48.62 139 ARG A O 1
ATOM 960 N N . ARG A 1 140 ? -19.143 -21.921 27.998 1.00 48.66 140 ARG A N 1
ATOM 961 C CA . ARG A 1 140 ? -19.188 -21.068 29.195 1.00 48.66 140 ARG A CA 1
ATOM 962 C C . ARG A 1 140 ? -18.344 -19.828 28.931 1.00 48.66 140 ARG A C 1
ATOM 964 O O . ARG A 1 140 ? -17.125 -19.918 28.826 1.00 48.66 140 ARG A O 1
ATOM 971 N N . SER A 1 141 ? -19.005 -18.686 28.790 1.00 54.53 141 SER A N 1
ATOM 972 C CA . SER A 1 141 ? -18.362 -17.373 28.817 1.00 54.53 141 SER A CA 1
ATOM 973 C C . SER A 1 141 ? -17.791 -17.127 30.222 1.00 54.53 141 SER A C 1
ATOM 975 O O . SER A 1 141 ? -18.536 -17.313 31.188 1.00 54.53 141 SER A O 1
ATOM 977 N N . PRO A 1 142 ? -16.520 -16.718 30.390 1.00 52.31 142 PRO A N 1
ATOM 978 C CA . PRO A 1 142 ? -16.076 -16.167 31.661 1.00 52.31 142 PRO A CA 1
ATOM 979 C C . PRO A 1 142 ? -16.780 -14.823 31.896 1.00 52.31 142 PRO A C 1
ATOM 981 O O . PRO A 1 142 ? -16.858 -13.980 31.003 1.00 52.31 142 PRO A O 1
ATOM 984 N N . LEU A 1 143 ? -17.358 -14.684 33.088 1.00 50.62 143 LEU A N 1
ATOM 985 C CA . LEU A 1 143 ? -18.012 -13.477 33.584 1.00 50.62 143 LEU A CA 1
ATOM 986 C C . LEU A 1 143 ? -17.031 -12.296 33.570 1.00 50.62 143 LEU A C 1
ATOM 988 O O . LEU A 1 143 ? -15.864 -12.454 33.925 1.00 50.62 143 LEU A O 1
ATOM 992 N N . ALA A 1 144 ? -17.531 -11.123 33.182 1.00 46.09 144 ALA A N 1
ATOM 993 C CA . ALA A 1 144 ? -16.844 -9.853 33.366 1.00 46.09 144 ALA A CA 1
ATOM 994 C C . ALA A 1 144 ? -16.512 -9.654 34.855 1.00 46.09 144 ALA A C 1
ATOM 996 O O . ALA A 1 144 ? -17.388 -9.809 35.708 1.00 46.09 144 ALA A O 1
ATOM 997 N N . ALA A 1 145 ? -15.255 -9.328 35.158 1.00 46.62 145 ALA A N 1
ATOM 998 C CA . ALA A 1 145 ? -14.869 -8.834 36.473 1.00 46.62 145 ALA A CA 1
ATOM 999 C C . ALA A 1 145 ? -15.165 -7.328 36.530 1.00 46.62 145 ALA A C 1
ATOM 1001 O O . ALA A 1 145 ? -14.767 -6.590 35.626 1.00 46.62 145 ALA A O 1
ATOM 1002 N N . ALA A 1 146 ? -15.920 -6.935 37.556 1.00 49.91 146 ALA A N 1
ATOM 1003 C CA . ALA A 1 146 ? -16.174 -5.556 37.962 1.00 49.91 146 ALA A CA 1
ATOM 1004 C C . ALA A 1 146 ? -14.981 -4.975 38.733 1.00 49.91 146 ALA A C 1
ATOM 1006 O O . ALA A 1 146 ? -14.250 -5.779 39.360 1.00 49.91 146 ALA A O 1
#

Sequence (146 aa):
MSGAQEVPPVVTAGTGFCTVTLDDVTGAVSVSGSFSGLTSTATAAHIHGPAPAGAIAGILVTLTETGGTSGNVSGSGTLSPANITNLLNGLTYINVHTTINGGGEIRGQITQEVPALPWQWMAVLAVVAMAGGAFVLTRRSPLAAA

Radius of gyration: 20.05 Å; chains: 1; bounding box: 36×52×54 Å

Foldseek 3Di:
DAQVQDQVRDPWPKDKDKDWDADLVFQKIKIKIKMAGAPWFWDWKFKFDQADGNDGGDGQDTWDWDDMRITMIIDMDGGDNVVSVSLAVQRMKMFIAGPVRNVGGDMDTRYDDDPPDPVVVVVVPPPPPPDDDDDDDDDDDDDDDD